Protein AF-A0A087UQ51-F1 (afdb_monomer_lite)

pLDDT: mean 87.93, std 9.31, range [54.12, 97.31]

Foldseek 3Di:
DDPDAKKWWQFKDWPDPLVWFFKKWKKFALAAFDDDPPCPPADAALPPDPDDDDPGHYTHRYPGLTDTADMDGRPDDGDHDPWQDTQMADDPSNGPDMGMDTDTPDCPCPPVPHDDDTDIDTDMGGPPDPTSGDD

Radius of gyration: 15.97 Å; chains: 1; bounding box: 41×28×42 Å

Structure (mmCIF, N/CA/C/O backbone):
data_AF-A0A087UQ51-F1
#
_entry.id   AF-A0A087UQ51-F1
#
loop_
_atom_site.group_PDB
_atom_site.id
_atom_site.type_symbol
_atom_site.label_atom_id
_atom_site.label_alt_id
_atom_site.label_comp_id
_atom_site.label_asym_id
_atom_site.label_entity_id
_atom_site.label_seq_id
_atom_site.pdbx_PDB_ins_code
_atom_site.Cartn_x
_atom_site.Cartn_y
_atom_site.Cartn_z
_atom_site.occupancy
_atom_site.B_iso_or_equiv
_atom_site.auth_seq_id
_atom_site.auth_comp_id
_atom_site.auth_asym_id
_atom_site.auth_atom_id
_atom_site.pdbx_PDB_model_num
ATOM 1 N N . MET A 1 1 ? -0.131 7.867 6.513 1.00 57.00 1 MET A N 1
ATOM 2 C CA . MET A 1 1 ? -1.093 7.548 7.592 1.00 57.00 1 MET A CA 1
ATOM 3 C C . MET A 1 1 ? -1.411 8.832 8.347 1.00 57.00 1 MET A C 1
ATOM 5 O O . MET A 1 1 ? -0.520 9.679 8.422 1.00 57.00 1 MET A O 1
ATOM 9 N N . PRO A 1 2 ? -2.644 9.048 8.836 1.00 54.12 2 PRO A N 1
ATOM 10 C CA . PRO A 1 2 ? -2.987 10.278 9.544 1.00 54.12 2 PRO A CA 1
ATOM 11 C C . PRO A 1 2 ? -2.135 10.422 10.792 1.00 54.12 2 PRO A C 1
ATOM 13 O O . PRO A 1 2 ? -1.900 9.455 11.510 1.00 54.12 2 PRO A O 1
ATOM 16 N N . ARG A 1 3 ? -1.699 11.651 11.061 1.00 59.69 3 ARG A N 1
ATOM 17 C CA . ARG A 1 3 ? -0.856 11.947 12.221 1.00 59.69 3 ARG A CA 1
ATOM 18 C C . ARG A 1 3 ? -1.628 11.908 13.550 1.00 59.69 3 ARG A C 1
ATOM 20 O O . ARG A 1 3 ? -0.992 11.751 14.581 1.00 59.69 3 ARG A O 1
ATOM 27 N N . ASN A 1 4 ? -2.967 11.989 13.520 1.00 67.50 4 ASN A N 1
ATOM 28 C CA . ASN A 1 4 ? -3.829 12.026 14.708 1.00 67.50 4 ASN A CA 1
ATOM 29 C C . ASN A 1 4 ? -4.978 11.001 14.613 1.00 67.50 4 ASN A C 1
ATOM 31 O O . ASN A 1 4 ? -5.904 11.181 13.823 1.00 67.50 4 ASN A O 1
ATOM 35 N N . GLY A 1 5 ? -4.943 9.969 15.462 1.00 82.31 5 GLY A N 1
ATOM 36 C CA . GLY A 1 5 ? -6.022 8.985 15.639 1.00 82.31 5 GLY A CA 1
ATOM 37 C C . GLY A 1 5 ? -5.876 7.693 14.823 1.00 82.31 5 GLY A C 1
ATOM 38 O O . GLY A 1 5 ? -5.051 7.594 13.920 1.00 82.31 5 GLY A O 1
ATOM 39 N N . SER A 1 6 ? -6.677 6.678 15.169 1.00 91.94 6 SER A N 1
ATOM 40 C CA . SER A 1 6 ? -6.802 5.455 14.361 1.00 91.94 6 SER A CA 1
ATOM 41 C C . SER A 1 6 ? -7.844 5.628 13.255 1.00 91.94 6 SER A C 1
ATOM 43 O O . SER A 1 6 ? -8.787 6.403 13.416 1.00 91.94 6 SER A O 1
ATOM 45 N N . GLN A 1 7 ? -7.724 4.857 12.180 1.00 93.94 7 GLN A N 1
ATOM 46 C CA . GLN A 1 7 ? -8.703 4.752 11.093 1.00 93.94 7 GLN A CA 1
ATOM 47 C C . GLN A 1 7 ? -9.020 3.292 10.786 1.00 93.94 7 GLN A C 1
ATOM 49 O O . GLN A 1 7 ? -8.288 2.404 11.216 1.00 93.94 7 GLN A O 1
ATOM 54 N N . TYR A 1 8 ? -10.086 3.059 10.025 1.00 94.56 8 TYR A N 1
ATOM 55 C CA . TYR A 1 8 ? -10.383 1.763 9.424 1.00 94.56 8 TYR A CA 1
ATOM 56 C C . TYR A 1 8 ? -10.235 1.846 7.910 1.00 94.56 8 TYR A C 1
ATOM 58 O O . TYR A 1 8 ? -10.842 2.714 7.288 1.00 94.56 8 TYR A O 1
ATOM 66 N N . ILE A 1 9 ? -9.462 0.935 7.327 1.00 95.25 9 ILE A N 1
ATOM 67 C CA . ILE A 1 9 ? -9.503 0.654 5.894 1.00 95.25 9 ILE A CA 1
ATOM 68 C C . ILE A 1 9 ? -10.716 -0.229 5.627 1.00 95.25 9 ILE A C 1
ATOM 70 O O . ILE A 1 9 ? -10.841 -1.290 6.242 1.00 95.25 9 ILE A O 1
ATOM 74 N N . VAL A 1 10 ? -11.589 0.209 4.726 1.00 95.25 10 VAL A N 1
ATOM 75 C CA . VAL A 1 10 ? -12.876 -0.457 4.456 1.00 95.25 10 VAL A CA 1
ATOM 76 C C . VAL A 1 10 ? -13.049 -0.892 3.008 1.00 95.25 10 VAL A C 1
ATOM 78 O O . VAL A 1 10 ? -14.003 -1.594 2.691 1.00 95.25 10 VAL A O 1
ATOM 81 N N . GLU A 1 11 ? -12.130 -0.499 2.132 1.00 94.38 11 GLU A N 1
ATOM 82 C CA . GLU A 1 11 ? -12.181 -0.834 0.716 1.00 94.38 11 GLU A CA 1
ATOM 83 C C . GLU A 1 11 ? -10.798 -0.710 0.080 1.00 94.38 11 GLU A C 1
ATOM 85 O O . GLU A 1 11 ? -9.991 0.136 0.484 1.00 94.38 11 GLU A O 1
ATOM 90 N N . PHE A 1 12 ? -10.566 -1.544 -0.932 1.00 94.50 12 PHE A N 1
ATOM 91 C CA . PHE A 1 12 ? -9.383 -1.535 -1.779 1.00 94.50 12 PHE A CA 1
ATOM 92 C C . PHE A 1 12 ? -9.827 -1.528 -3.241 1.00 94.50 12 PHE A C 1
ATOM 94 O O . PHE A 1 12 ? -10.460 -2.478 -3.698 1.00 94.50 12 PHE A O 1
ATOM 101 N N . GLU A 1 13 ? -9.463 -0.487 -3.980 1.00 92.38 13 GLU A N 1
ATOM 102 C CA . GLU A 1 13 ? -9.727 -0.384 -5.413 1.00 92.38 13 GLU A CA 1
ATOM 103 C C . GLU A 1 13 ? -8.390 -0.406 -6.176 1.00 92.38 13 GLU A C 1
ATOM 105 O O . GLU A 1 13 ? -7.562 0.497 -6.012 1.00 92.38 13 GLU A O 1
ATOM 110 N N . PRO A 1 14 ? -8.110 -1.450 -6.976 1.00 90.81 14 PRO A N 1
ATOM 111 C CA . PRO A 1 14 ? -6.868 -1.528 -7.728 1.00 90.81 14 PRO A CA 1
ATOM 112 C C . PRO A 1 14 ? -6.860 -0.522 -8.885 1.00 90.81 14 PRO A C 1
ATOM 114 O O . PRO A 1 14 ? -7.691 -0.583 -9.783 1.00 90.81 14 PRO A O 1
ATOM 117 N N . ASN A 1 15 ? -5.856 0.352 -8.908 1.00 88.06 15 ASN A N 1
ATOM 118 C CA . ASN A 1 15 ? -5.531 1.213 -10.041 1.00 88.06 15 ASN A CA 1
ATOM 119 C C . ASN A 1 15 ? -4.276 0.655 -10.723 1.00 88.06 15 ASN A C 1
ATOM 121 O O . ASN A 1 15 ? -3.161 1.086 -10.432 1.00 88.06 15 ASN A O 1
ATOM 125 N N . ALA A 1 16 ? -4.447 -0.375 -11.552 1.00 82.31 16 ALA A N 1
ATOM 126 C CA . ALA A 1 16 ? -3.346 -1.161 -12.104 1.00 82.31 16 ALA A CA 1
ATOM 127 C C . ALA A 1 16 ? -3.219 -1.014 -13.625 1.00 82.31 16 ALA A C 1
ATOM 129 O O . ALA A 1 16 ? -4.194 -1.174 -14.361 1.00 82.31 16 ALA A O 1
ATOM 130 N N . SER A 1 17 ? -1.991 -0.848 -14.118 1.00 80.56 17 SER A N 1
ATOM 131 C CA . SER A 1 17 ? -1.663 -1.078 -15.527 1.00 80.56 17 SER A CA 1
ATOM 132 C C . SER A 1 17 ? -1.659 -2.587 -15.805 1.00 80.56 17 SER A C 1
ATOM 134 O O . SER A 1 17 ? -0.624 -3.242 -15.673 1.00 80.56 17 SER A O 1
ATOM 136 N N . MET A 1 18 ? -2.806 -3.152 -16.204 1.00 71.88 18 MET A N 1
ATOM 137 C CA . MET A 1 18 ? -3.013 -4.608 -16.378 1.00 71.88 18 MET A CA 1
ATOM 138 C C . MET A 1 18 ? -2.039 -5.298 -17.359 1.00 71.88 18 MET A C 1
ATOM 140 O O . MET A 1 18 ? -1.917 -6.526 -17.362 1.00 71.88 18 MET A O 1
ATOM 144 N N . HIS A 1 19 ? -1.350 -4.534 -18.208 1.00 74.31 19 HIS A N 1
ATOM 145 C CA . HIS A 1 19 ? -0.339 -5.045 -19.139 1.00 74.31 19 HIS A CA 1
ATOM 146 C C . HIS A 1 19 ? 1.069 -5.154 -18.535 1.00 74.31 19 HIS A C 1
ATOM 148 O O . HIS A 1 19 ? 1.943 -5.712 -19.179 1.00 74.31 19 HIS A O 1
ATOM 154 N N . THR A 1 20 ? 1.309 -4.636 -17.328 1.00 81.06 20 THR A N 1
ATOM 155 C CA . THR A 1 20 ? 2.665 -4.522 -16.758 1.00 81.06 20 THR A CA 1
ATOM 156 C C . THR A 1 20 ? 2.710 -5.039 -15.317 1.00 81.06 20 THR A C 1
ATOM 158 O O . THR A 1 20 ? 3.556 -5.868 -14.978 1.00 81.06 20 THR A O 1
ATOM 161 N N . ALA A 1 21 ? 1.776 -4.612 -14.458 1.00 88.06 21 ALA A N 1
ATOM 162 C CA . ALA A 1 21 ? 1.667 -5.119 -13.090 1.00 88.06 21 ALA A CA 1
ATOM 163 C C . ALA A 1 21 ? 1.021 -6.517 -13.083 1.00 88.06 21 ALA A C 1
ATOM 165 O O . ALA A 1 21 ? -0.090 -6.698 -13.580 1.00 88.06 21 ALA A O 1
ATOM 166 N N . HIS A 1 22 ? 1.708 -7.505 -12.503 1.00 89.69 22 HIS A N 1
ATOM 167 C CA . HIS A 1 22 ? 1.223 -8.886 -12.418 1.00 89.69 22 HIS A CA 1
ATOM 168 C C . HIS A 1 22 ? 0.456 -9.147 -11.118 1.00 89.69 22 HIS A C 1
ATOM 170 O O . HIS A 1 22 ? -0.627 -9.731 -11.132 1.00 89.69 22 HIS A O 1
ATOM 176 N N . HIS A 1 23 ? 0.994 -8.677 -9.992 1.00 92.50 23 HIS A N 1
ATOM 177 C CA . HIS A 1 23 ? 0.285 -8.641 -8.715 1.00 92.50 23 HIS A CA 1
ATOM 178 C C . HIS A 1 23 ? 0.777 -7.483 -7.845 1.00 92.50 23 HIS A C 1
ATOM 180 O O . HIS A 1 23 ? 1.888 -6.974 -8.020 1.00 92.50 23 HIS A O 1
ATOM 186 N N . MET A 1 24 ? -0.065 -7.072 -6.901 1.00 95.06 24 MET A N 1
ATOM 187 C CA . MET A 1 24 ? 0.216 -6.015 -5.936 1.00 95.06 24 MET A CA 1
ATOM 188 C C . MET A 1 24 ? -0.174 -6.476 -4.541 1.00 95.06 24 MET A C 1
ATOM 190 O O . MET A 1 24 ? -1.174 -7.168 -4.365 1.00 95.06 24 MET A O 1
ATOM 194 N N . MET A 1 25 ? 0.593 -6.067 -3.539 1.00 95.75 25 MET A N 1
ATOM 195 C CA . MET A 1 25 ? 0.317 -6.379 -2.140 1.00 95.75 25 MET A CA 1
ATOM 196 C C . MET A 1 25 ? 0.446 -5.126 -1.288 1.00 95.75 25 MET A C 1
ATOM 198 O O . MET A 1 25 ? 1.316 -4.292 -1.530 1.00 95.75 25 MET A O 1
ATOM 202 N N . ILE A 1 26 ? -0.403 -5.013 -0.269 1.00 97.31 26 ILE A N 1
ATOM 203 C CA . ILE A 1 26 ? -0.268 -4.007 0.780 1.00 97.31 26 ILE A CA 1
ATOM 204 C C . ILE A 1 26 ? 0.107 -4.713 2.072 1.00 97.31 26 ILE A C 1
ATOM 206 O O . ILE A 1 26 ? -0.617 -5.592 2.551 1.00 97.31 26 ILE A O 1
ATOM 210 N N . PHE A 1 27 ? 1.217 -4.276 2.653 1.00 97.19 27 PHE A N 1
ATOM 211 C CA . PHE A 1 27 ? 1.654 -4.683 3.977 1.00 97.19 27 PHE A CA 1
ATOM 212 C C . PHE A 1 27 ? 1.431 -3.555 4.977 1.00 97.19 27 PHE A C 1
ATOM 214 O O . PHE A 1 27 ? 1.714 -2.392 4.693 1.00 97.19 27 PHE A O 1
ATOM 221 N N . GLY A 1 28 ? 0.941 -3.912 6.157 1.00 97.00 28 GLY A N 1
ATOM 222 C CA . GLY A 1 28 ? 0.978 -3.081 7.345 1.00 97.00 28 GLY A CA 1
ATOM 223 C C . GLY A 1 28 ? 2.301 -3.297 8.062 1.00 97.00 28 GLY A C 1
ATOM 224 O O . GLY A 1 28 ? 2.695 -4.444 8.268 1.00 97.00 28 GLY A O 1
ATOM 225 N N . CYS A 1 29 ? 2.978 -2.211 8.423 1.00 95.75 29 CYS A N 1
ATOM 226 C CA . CYS A 1 29 ? 4.223 -2.250 9.179 1.00 95.75 29 CYS A CA 1
ATOM 227 C C . CYS A 1 29 ? 4.143 -1.338 10.400 1.00 95.75 29 CYS A C 1
ATOM 229 O O . CYS A 1 29 ? 3.511 -0.278 10.350 1.00 95.75 29 CYS A O 1
ATOM 231 N N . ASP A 1 30 ? 4.874 -1.691 11.450 1.00 94.12 30 ASP A N 1
ATOM 232 C CA . ASP A 1 30 ? 5.217 -0.739 12.505 1.00 94.12 30 ASP A CA 1
ATOM 233 C C . ASP A 1 30 ? 6.371 0.167 12.047 1.00 94.12 30 ASP A C 1
ATOM 235 O O . ASP A 1 30 ? 6.267 1.390 12.121 1.00 94.12 30 ASP A O 1
ATOM 239 N N . LEU A 1 31 ? 7.409 -0.420 11.440 1.00 93.38 31 LEU A N 1
ATOM 240 C CA . LEU A 1 31 ? 8.460 0.303 10.725 1.00 93.38 31 LEU A CA 1
ATOM 241 C C . LEU A 1 31 ? 8.668 -0.285 9.322 1.00 93.38 31 LEU A C 1
ATOM 243 O O . LEU A 1 31 ? 8.735 -1.512 9.165 1.00 93.38 31 LEU A O 1
ATOM 247 N N . PRO A 1 32 ? 8.799 0.559 8.284 1.00 94.88 32 PRO A N 1
ATOM 248 C CA . PRO A 1 32 ? 9.075 0.093 6.931 1.00 94.88 32 PRO A CA 1
ATOM 249 C C . PRO A 1 32 ? 10.479 -0.525 6.848 1.00 94.88 32 PRO A C 1
ATOM 251 O O . PRO A 1 32 ? 11.358 -0.243 7.667 1.00 94.88 32 PRO A O 1
ATOM 254 N N . GLY A 1 33 ? 10.702 -1.397 5.865 1.00 94.06 33 GLY A N 1
ATOM 255 C CA . GLY A 1 33 ? 12.010 -2.027 5.663 1.00 94.06 33 GLY A CA 1
ATOM 256 C C . GLY A 1 33 ? 13.071 -1.071 5.119 1.00 94.06 33 GLY A C 1
ATOM 257 O O . GLY A 1 33 ? 14.258 -1.320 5.311 1.00 94.06 33 GLY A O 1
ATOM 258 N N . GLN A 1 34 ? 12.655 0.027 4.483 1.00 94.25 34 GLN A N 1
ATOM 259 C CA . GLN A 1 34 ? 13.504 1.149 4.084 1.00 94.25 34 GLN A CA 1
ATOM 260 C C . GLN A 1 34 ? 12.793 2.469 4.400 1.00 94.25 34 GLN A C 1
ATOM 262 O O . GLN A 1 34 ? 11.584 2.593 4.216 1.00 94.25 34 GLN A O 1
ATOM 267 N N . MET A 1 35 ? 13.543 3.462 4.878 1.00 89.19 35 MET A N 1
ATOM 268 C CA . MET A 1 35 ? 13.022 4.789 5.202 1.00 89.19 35 MET 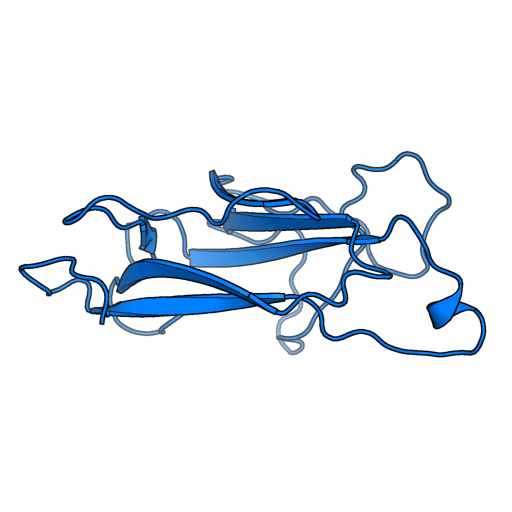A CA 1
ATOM 269 C C . MET A 1 35 ? 14.117 5.834 5.030 1.00 89.19 35 MET A C 1
ATOM 271 O O . MET A 1 35 ? 15.263 5.607 5.410 1.00 89.19 35 MET A O 1
ATOM 275 N N . GLN A 1 36 ? 13.754 6.995 4.500 1.00 87.38 36 GLN A N 1
ATOM 276 C CA . GLN A 1 36 ? 14.635 8.151 4.400 1.00 87.38 36 GLN A CA 1
ATOM 277 C C . GLN A 1 36 ? 13.848 9.380 4.857 1.00 87.38 36 GLN A C 1
ATOM 279 O O . GLN A 1 36 ? 12.754 9.624 4.351 1.00 87.38 36 GLN A O 1
ATOM 284 N N . ALA A 1 37 ? 14.390 10.113 5.837 1.00 78.12 37 ALA A N 1
ATOM 285 C CA . ALA A 1 37 ? 13.669 11.160 6.573 1.00 78.12 37 ALA A CA 1
ATOM 286 C C . ALA A 1 37 ? 13.010 12.207 5.656 1.00 78.12 37 ALA A C 1
ATOM 288 O O . ALA A 1 37 ? 11.871 12.601 5.895 1.00 78.12 37 ALA A O 1
ATOM 289 N N . ASP A 1 38 ? 13.684 12.563 4.561 1.00 85.00 38 ASP A N 1
ATOM 290 C CA . ASP A 1 38 ? 13.252 13.625 3.648 1.00 85.00 38 ASP A CA 1
ATOM 291 C C . ASP A 1 38 ? 12.714 13.099 2.306 1.00 85.00 38 ASP A C 1
ATOM 293 O O . ASP A 1 38 ? 12.534 13.864 1.359 1.00 85.00 38 ASP A O 1
ATOM 297 N N . ASN A 1 39 ? 12.440 11.791 2.199 1.00 84.44 39 ASN A N 1
ATOM 298 C CA . ASN A 1 39 ? 11.918 11.183 0.975 1.00 84.44 39 ASN A CA 1
ATOM 299 C C . ASN A 1 39 ? 10.685 10.303 1.248 1.00 84.44 39 ASN A C 1
ATOM 301 O O . ASN A 1 39 ? 10.795 9.080 1.370 1.00 84.44 39 ASN A O 1
ATOM 305 N N . PRO A 1 40 ? 9.479 10.898 1.279 1.00 76.62 40 PRO A N 1
ATOM 306 C CA . PRO A 1 40 ? 8.237 10.157 1.492 1.00 76.62 40 PRO A CA 1
ATOM 307 C C . PRO A 1 40 ? 7.830 9.286 0.290 1.00 76.62 40 PRO A C 1
ATOM 309 O O . PRO A 1 40 ? 6.832 8.577 0.372 1.00 76.62 40 PRO A O 1
ATOM 312 N N . ARG A 1 41 ? 8.560 9.360 -0.833 1.00 83.62 41 ARG A N 1
ATOM 313 C CA . ARG A 1 41 ? 8.309 8.604 -2.070 1.00 83.62 41 ARG A CA 1
ATOM 314 C C . ARG A 1 41 ? 9.414 7.586 -2.351 1.00 83.62 41 ARG A C 1
ATOM 316 O O . ARG A 1 41 ? 9.624 7.215 -3.503 1.00 83.62 41 ARG A O 1
ATOM 323 N N . LEU A 1 42 ? 10.151 7.177 -1.320 1.00 91.75 42 LEU A N 1
ATOM 324 C CA . LEU A 1 42 ? 11.215 6.194 -1.463 1.00 91.75 42 LEU A CA 1
ATOM 325 C C . LEU A 1 42 ? 10.658 4.900 -2.071 1.00 91.75 42 LEU A C 1
ATOM 327 O O . LEU A 1 42 ? 9.722 4.308 -1.540 1.00 91.75 42 LEU A O 1
ATOM 331 N N . VAL A 1 43 ? 11.274 4.463 -3.166 1.00 92.50 43 VAL A N 1
ATOM 332 C CA . VAL A 1 43 ? 11.042 3.160 -3.794 1.00 92.50 43 VAL A CA 1
ATOM 333 C C . VAL A 1 43 ? 12.302 2.328 -3.608 1.00 92.50 43 VAL A C 1
ATOM 335 O O . VAL A 1 43 ? 13.416 2.840 -3.741 1.00 92.50 43 VAL A O 1
ATOM 338 N N . TRP A 1 44 ? 12.127 1.053 -3.282 1.00 93.69 44 TRP A N 1
ATOM 339 C CA . TRP A 1 44 ? 13.225 0.121 -3.073 1.00 93.69 44 TRP A CA 1
ATOM 340 C C . TRP A 1 44 ? 12.884 -1.262 -3.621 1.00 93.69 44 TRP A C 1
ATOM 342 O O . TRP A 1 44 ? 11.724 -1.615 -3.837 1.00 93.69 44 TRP A O 1
ATOM 352 N N . ASP A 1 45 ? 13.923 -2.052 -3.840 1.00 92.88 45 ASP A N 1
ATOM 353 C CA . ASP A 1 45 ? 13.815 -3.448 -4.225 1.00 92.88 45 ASP A CA 1
ATOM 354 C C . ASP A 1 45 ? 13.472 -4.297 -3.000 1.00 92.88 45 ASP A C 1
ATOM 356 O O . ASP A 1 45 ? 14.239 -4.384 -2.036 1.00 92.88 45 ASP A O 1
ATOM 360 N N . CYS A 1 46 ? 12.308 -4.946 -3.053 1.00 91.38 46 CYS A N 1
ATOM 361 C CA . CYS A 1 46 ? 11.803 -5.788 -1.971 1.00 91.38 46 CYS A CA 1
ATOM 362 C C . CYS A 1 46 ? 12.682 -7.025 -1.705 1.00 91.38 46 CYS A C 1
ATOM 364 O O . CYS A 1 46 ? 12.553 -7.678 -0.670 1.00 91.38 46 CYS A O 1
ATOM 366 N N . GLY A 1 47 ? 13.545 -7.397 -2.655 1.00 85.25 47 GLY A N 1
ATOM 367 C CA . GLY A 1 47 ? 14.543 -8.448 -2.506 1.00 85.25 47 GLY A CA 1
ATOM 368 C C . GLY A 1 47 ? 14.004 -9.876 -2.385 1.00 85.25 47 GLY A C 1
ATOM 369 O O . GLY A 1 47 ? 14.791 -10.782 -2.109 1.00 85.25 47 GLY A O 1
ATOM 370 N N . GLN A 1 48 ? 12.702 -10.089 -2.582 1.00 76.50 48 GLN A N 1
ATOM 371 C CA . GLN A 1 48 ? 12.051 -11.404 -2.503 1.00 76.50 48 GLN A CA 1
ATOM 372 C C . GLN A 1 48 ? 12.146 -12.204 -3.810 1.00 76.50 48 GLN A C 1
ATOM 374 O O . GLN A 1 48 ? 11.953 -13.415 -3.800 1.00 76.50 48 GLN A O 1
ATOM 379 N N . MET A 1 49 ? 12.501 -11.548 -4.919 1.00 67.88 49 MET A N 1
ATOM 380 C CA . MET A 1 49 ? 12.721 -12.197 -6.209 1.00 67.88 49 MET A CA 1
ATOM 381 C C . MET A 1 49 ? 14.224 -12.393 -6.447 1.00 67.88 49 MET A C 1
ATOM 383 O O . MET A 1 49 ? 15.029 -11.488 -6.216 1.00 67.88 49 MET A O 1
ATOM 387 N N . GLY A 1 50 ? 14.616 -13.584 -6.911 1.00 59.53 50 GLY A N 1
ATOM 388 C CA . GLY A 1 50 ? 16.010 -13.981 -7.175 1.00 59.53 50 GLY A CA 1
ATOM 389 C C . GLY A 1 50 ? 16.657 -13.327 -8.406 1.00 59.53 50 GLY A C 1
ATOM 390 O O . GLY A 1 50 ? 17.551 -13.917 -9.004 1.00 59.53 50 GLY A O 1
ATOM 391 N N . GLY A 1 51 ? 16.179 -12.149 -8.816 1.00 64.69 51 GLY A N 1
ATOM 392 C CA . GLY A 1 51 ? 16.653 -11.421 -9.992 1.00 64.69 51 GLY A CA 1
ATOM 393 C C . GLY A 1 51 ? 17.992 -10.707 -9.783 1.00 64.69 51 GLY A C 1
ATOM 394 O O . GLY A 1 51 ? 18.565 -10.700 -8.689 1.00 64.69 51 GLY A O 1
ATOM 395 N N . GLN A 1 52 ? 18.491 -10.088 -10.858 1.00 63.94 52 GLN A N 1
ATOM 396 C CA . GLN A 1 52 ? 19.698 -9.261 -10.816 1.00 63.94 52 GLN A CA 1
ATOM 397 C C . GLN A 1 52 ? 19.553 -8.115 -9.804 1.00 63.94 52 GLN A C 1
ATOM 399 O O . GLN A 1 52 ? 18.452 -7.630 -9.549 1.00 63.94 52 GLN A O 1
ATOM 404 N N . ARG A 1 53 ? 20.679 -7.678 -9.223 1.00 67.38 53 ARG A N 1
ATOM 405 C CA . ARG A 1 53 ? 20.700 -6.514 -8.328 1.00 67.38 53 ARG A CA 1
ATOM 406 C C . ARG A 1 53 ? 20.176 -5.300 -9.088 1.00 67.38 53 ARG A C 1
ATOM 408 O O . ARG A 1 53 ? 20.788 -4.876 -10.064 1.00 67.38 53 ARG A O 1
ATOM 415 N N . SER A 1 54 ? 19.058 -4.757 -8.628 1.00 76.38 54 SER A N 1
ATOM 416 C CA . SER A 1 54 ? 18.565 -3.476 -9.111 1.00 76.38 54 SER A CA 1
ATOM 417 C C . SER A 1 54 ? 19.485 -2.337 -8.639 1.00 76.38 54 SER A C 1
ATOM 419 O O . SER A 1 54 ? 20.257 -2.494 -7.691 1.00 76.38 54 SER A O 1
ATOM 421 N N . GLY A 1 55 ? 19.412 -1.176 -9.296 1.00 85.75 55 GLY A N 1
ATOM 422 C CA . GLY A 1 55 ? 20.091 0.046 -8.838 1.00 85.75 55 GLY A CA 1
ATOM 423 C C . GLY A 1 55 ? 19.455 0.683 -7.592 1.00 85.75 55 GLY A C 1
ATOM 424 O O . GLY A 1 55 ? 19.912 1.733 -7.146 1.00 85.75 55 GLY A O 1
ATOM 425 N N . TYR A 1 56 ? 18.396 0.080 -7.047 1.00 89.19 56 TYR A N 1
ATOM 426 C CA . TYR A 1 56 ? 17.694 0.555 -5.861 1.00 89.19 56 TYR A CA 1
ATOM 427 C C . TYR A 1 56 ? 18.306 -0.022 -4.580 1.00 89.19 56 TYR A C 1
ATOM 429 O O . TYR A 1 56 ? 18.958 -1.067 -4.583 1.00 89.19 56 TYR A O 1
ATOM 437 N N . LEU A 1 57 ? 18.047 0.644 -3.451 1.00 91.38 57 LEU A N 1
ATOM 438 C CA . LEU A 1 57 ? 18.265 0.039 -2.136 1.00 91.38 57 LEU A CA 1
ATOM 439 C C . LEU A 1 57 ? 17.463 -1.263 -2.036 1.00 91.38 57 LEU A C 1
ATOM 441 O O . LEU A 1 57 ? 16.381 -1.367 -2.610 1.00 91.38 57 LEU A O 1
ATOM 445 N N . ARG A 1 58 ? 17.981 -2.247 -1.299 1.00 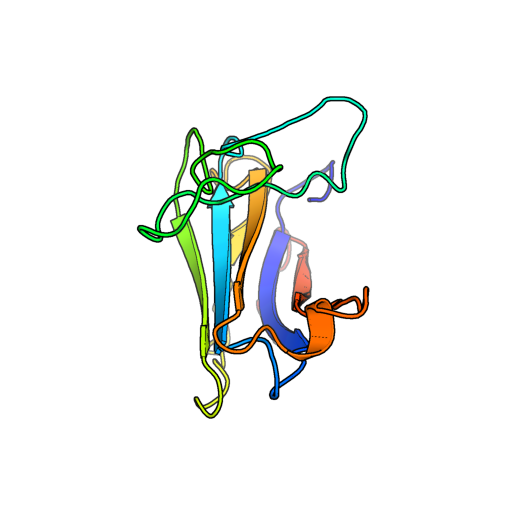91.12 58 ARG A N 1
ATOM 446 C CA . ARG A 1 58 ? 17.307 -3.533 -1.087 1.00 91.12 58 ARG A CA 1
ATOM 447 C C . ARG A 1 58 ? 16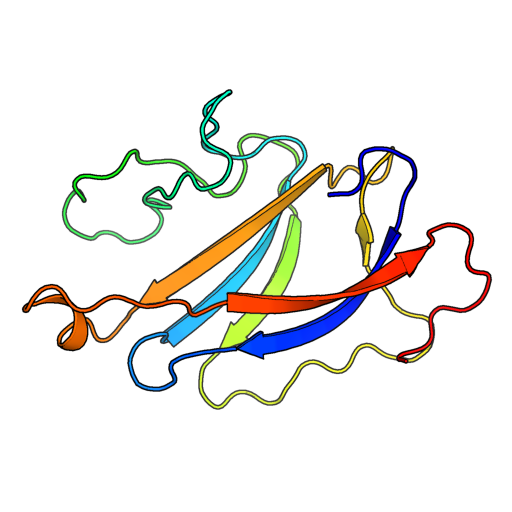.858 -3.658 0.361 1.00 91.12 58 ARG A C 1
ATOM 449 O O . ARG A 1 58 ? 17.645 -3.410 1.270 1.00 91.12 58 ARG A O 1
ATOM 456 N N . GLY A 1 59 ? 15.624 -4.098 0.571 1.00 91.94 59 GLY A N 1
ATOM 457 C CA . GLY A 1 59 ? 15.065 -4.316 1.902 1.00 91.94 59 GLY A CA 1
ATOM 458 C C . GLY A 1 59 ? 13.708 -5.003 1.842 1.00 91.94 59 GLY A C 1
ATOM 459 O O . GLY A 1 59 ? 13.024 -4.940 0.829 1.00 91.94 59 GLY A O 1
ATOM 460 N N . SER A 1 60 ? 13.306 -5.656 2.929 1.00 93.62 60 SER A N 1
ATOM 461 C CA . SER A 1 60 ? 11.962 -6.226 3.074 1.00 93.62 60 SER A CA 1
ATOM 462 C C . SER A 1 60 ? 10.872 -5.143 3.028 1.00 93.62 60 SER A C 1
ATOM 464 O O . SER A 1 60 ? 11.158 -3.946 3.055 1.00 93.62 60 SER A O 1
ATOM 466 N N . ALA A 1 61 ? 9.598 -5.546 2.986 1.00 94.69 61 ALA A N 1
ATOM 467 C CA . ALA A 1 61 ? 8.485 -4.601 3.109 1.00 94.69 61 ALA A CA 1
ATOM 468 C C . ALA A 1 61 ? 8.506 -3.877 4.470 1.00 94.69 61 ALA A C 1
ATOM 470 O O . ALA A 1 61 ? 8.475 -2.650 4.527 1.00 94.69 61 ALA A O 1
ATOM 471 N N . CYS A 1 62 ? 8.644 -4.635 5.561 1.00 95.69 62 CYS A N 1
ATOM 472 C CA . CYS A 1 62 ? 8.713 -4.118 6.928 1.00 95.69 62 CYS A CA 1
ATOM 473 C C . CYS A 1 62 ? 10.040 -4.503 7.591 1.00 95.69 62 CYS A C 1
ATOM 475 O O . CYS A 1 62 ? 10.541 -5.606 7.357 1.00 95.69 62 CYS A O 1
ATOM 477 N N . SER A 1 63 ? 10.573 -3.636 8.452 1.00 95.31 63 SER A N 1
ATOM 478 C CA . SER A 1 63 ? 11.630 -3.995 9.409 1.00 95.31 63 SER A CA 1
ATOM 479 C C . SER A 1 63 ? 11.039 -4.496 10.734 1.00 95.31 63 SER A C 1
ATOM 481 O O . SER A 1 63 ? 11.631 -5.362 11.374 1.00 95.31 63 SER A O 1
ATOM 483 N N . SER A 1 64 ? 9.840 -4.029 11.108 1.00 95.88 64 SER A N 1
ATOM 484 C CA . SER A 1 64 ? 9.061 -4.526 12.250 1.00 95.88 64 SER A CA 1
ATOM 485 C C . SER A 1 64 ? 7.550 -4.499 11.973 1.00 95.88 64 SER A C 1
ATOM 487 O O . SER A 1 64 ? 7.063 -3.745 11.127 1.00 95.88 64 SER A O 1
ATOM 489 N N . GLY A 1 65 ? 6.791 -5.328 12.700 1.00 94.12 65 GLY A N 1
ATOM 490 C CA . GLY A 1 65 ? 5.322 -5.299 12.683 1.00 94.12 65 GLY A CA 1
ATOM 491 C C . GLY A 1 65 ? 4.680 -5.735 11.362 1.00 94.12 65 GLY A C 1
ATOM 492 O O . GLY A 1 65 ? 3.710 -5.120 10.943 1.00 94.12 65 GLY A O 1
ATOM 493 N N . PHE A 1 66 ? 5.223 -6.761 10.699 1.00 95.25 66 PHE A N 1
ATOM 494 C CA . PHE A 1 66 ? 4.745 -7.241 9.396 1.00 95.25 66 PHE A CA 1
ATOM 495 C C . PHE A 1 66 ? 3.332 -7.838 9.460 1.00 95.25 66 PHE A C 1
ATOM 497 O O . PHE A 1 66 ? 3.097 -8.815 10.171 1.00 95.25 66 PHE A O 1
ATOM 504 N N . GLN A 1 67 ? 2.414 -7.290 8.663 1.00 95.94 67 GLN A N 1
ATOM 505 C CA . GLN A 1 67 ? 1.050 -7.794 8.489 1.00 95.94 67 GLN A CA 1
ATOM 506 C C . GLN A 1 67 ? 0.644 -7.723 7.015 1.00 95.94 67 GLN A C 1
ATOM 508 O O . GLN A 1 67 ? 0.828 -6.695 6.369 1.00 95.94 67 GLN A O 1
ATOM 513 N N . VAL A 1 68 ? 0.064 -8.793 6.4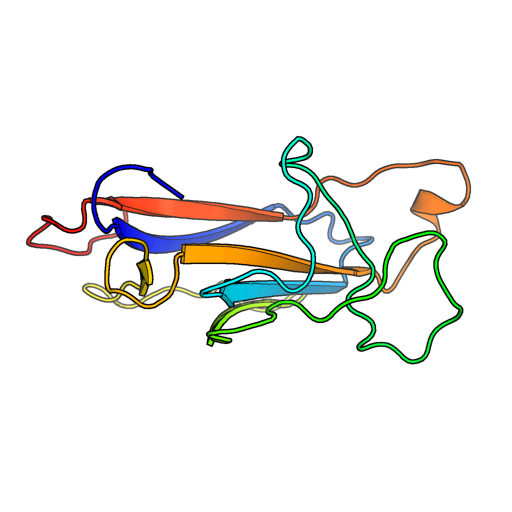67 1.00 95.81 68 VAL A N 1
ATOM 514 C CA . VAL A 1 68 ? -0.540 -8.759 5.124 1.00 95.81 68 VAL A CA 1
ATOM 515 C C . VAL A 1 68 ? -1.934 -8.153 5.241 1.00 95.81 68 VAL A C 1
ATOM 517 O O . VAL A 1 68 ? -2.745 -8.645 6.019 1.00 95.81 68 VAL A O 1
ATOM 520 N N . ILE A 1 69 ? -2.208 -7.091 4.484 1.00 96.06 69 ILE A N 1
ATOM 521 C CA . ILE A 1 69 ? -3.481 -6.355 4.554 1.00 96.06 69 ILE A CA 1
ATOM 522 C C . ILE A 1 69 ? -4.343 -6.634 3.330 1.00 96.06 69 ILE A C 1
ATOM 524 O O . ILE A 1 69 ? -5.541 -6.869 3.449 1.00 96.06 69 ILE A O 1
ATOM 528 N N . TYR A 1 70 ? -3.733 -6.614 2.149 1.00 96.31 70 TYR A N 1
ATOM 529 C CA . TYR A 1 70 ? -4.444 -6.791 0.892 1.00 96.31 70 TYR A CA 1
ATOM 530 C C . TYR A 1 70 ? -3.526 -7.394 -0.165 1.00 96.31 70 TYR A C 1
ATOM 532 O O . TYR A 1 70 ? -2.324 -7.120 -0.185 1.00 96.31 70 TYR A O 1
ATOM 540 N N . ALA A 1 71 ? -4.106 -8.193 -1.053 1.00 94.50 71 ALA A N 1
ATOM 541 C CA . ALA A 1 71 ? -3.444 -8.718 -2.230 1.00 94.50 71 ALA A CA 1
ATOM 542 C C . ALA A 1 71 ? -4.376 -8.572 -3.433 1.00 94.50 71 ALA A C 1
ATOM 544 O O . ALA A 1 71 ? -5.565 -8.872 -3.355 1.00 94.50 71 ALA A O 1
ATOM 545 N N . TRP A 1 72 ? -3.805 -8.131 -4.543 1.00 94.00 72 TRP A N 1
ATOM 546 C CA . TRP A 1 72 ? -4.436 -8.073 -5.848 1.00 94.00 72 TRP A CA 1
ATOM 547 C C . TRP A 1 72 ? -3.609 -8.901 -6.821 1.00 94.00 72 TRP A C 1
ATOM 549 O O . TRP A 1 72 ? -2.380 -8.807 -6.834 1.00 94.00 72 TRP A O 1
ATOM 559 N N . ALA A 1 73 ? -4.284 -9.666 -7.666 1.00 89.06 73 ALA A N 1
ATOM 560 C CA . ALA A 1 73 ? -3.675 -10.337 -8.800 1.00 89.06 73 ALA A CA 1
ATOM 561 C C . ALA A 1 73 ? -4.446 -9.972 -10.065 1.00 89.06 73 ALA A C 1
ATOM 563 O O . ALA A 1 73 ? -5.661 -9.755 -10.023 1.00 89.06 73 ALA A O 1
ATOM 564 N N . LYS A 1 74 ? -3.733 -9.912 -11.189 1.00 84.62 74 LYS A N 1
ATOM 565 C CA . LYS A 1 74 ? -4.349 -9.713 -12.495 1.00 84.62 74 LYS A CA 1
ATOM 566 C C . LYS A 1 74 ? -5.441 -10.767 -12.732 1.00 84.62 74 LYS A C 1
ATOM 568 O O . LYS A 1 74 ? -5.235 -11.944 -12.449 1.00 84.62 74 LYS A O 1
ATOM 573 N N . ASP A 1 75 ? -6.592 -10.315 -13.226 1.00 83.50 75 ASP A N 1
ATOM 574 C CA . ASP A 1 75 ? -7.772 -11.131 -13.552 1.00 83.50 75 ASP A CA 1
ATOM 575 C C . ASP A 1 75 ? -8.422 -11.866 -12.358 1.00 83.50 75 ASP A C 1
ATOM 577 O O . ASP A 1 75 ? -9.354 -12.651 -12.542 1.00 83.50 75 ASP A O 1
ATOM 581 N N . ALA A 1 76 ? -7.989 -11.592 -11.122 1.00 83.31 76 ALA A N 1
ATOM 582 C CA . ALA A 1 76 ? -8.664 -12.087 -9.928 1.00 83.31 76 ALA A CA 1
ATOM 583 C C . ALA A 1 76 ? -9.914 -11.240 -9.608 1.00 83.31 76 ALA A C 1
ATOM 585 O O . ALA A 1 76 ? -9.906 -10.024 -9.830 1.00 83.31 76 ALA A O 1
ATOM 586 N N . PRO A 1 77 ? -10.980 -11.845 -9.045 1.00 84.50 77 PRO A N 1
ATOM 587 C CA . PRO A 1 77 ? -12.128 -11.095 -8.545 1.00 84.50 77 PRO A CA 1
ATOM 588 C C . PRO A 1 77 ? -11.717 -10.042 -7.502 1.00 84.50 77 PRO A C 1
ATOM 590 O O . PRO A 1 77 ? -10.774 -10.280 -6.738 1.00 84.50 77 PRO A O 1
ATOM 593 N N . PRO A 1 78 ? -12.418 -8.896 -7.427 1.00 83.88 78 PRO A N 1
ATOM 594 C CA . PRO A 1 78 ? -12.146 -7.892 -6.407 1.00 83.88 78 PRO A CA 1
ATOM 595 C C . PRO A 1 78 ? -12.430 -8.448 -5.006 1.00 83.88 78 PRO A C 1
ATOM 597 O O . PRO A 1 78 ? -13.362 -9.229 -4.806 1.00 83.88 78 PRO A O 1
ATOM 600 N N . LEU A 1 79 ? -11.638 -8.021 -4.020 1.00 87.31 79 LEU A N 1
ATOM 601 C CA . LEU A 1 79 ? -11.947 -8.292 -2.619 1.00 87.31 79 LEU A CA 1
ATOM 602 C C . LEU A 1 79 ? -13.067 -7.358 -2.164 1.00 87.31 79 LEU A C 1
ATOM 604 O O . LEU A 1 79 ? -12.873 -6.147 -2.073 1.00 87.31 79 LEU A O 1
ATOM 608 N N . GLU A 1 80 ? -14.197 -7.936 -1.783 1.00 89.75 80 GLU A N 1
ATOM 609 C CA . GLU A 1 80 ? -15.238 -7.222 -1.055 1.00 89.75 80 GLU A CA 1
ATOM 610 C C . GLU A 1 80 ? -15.135 -7.560 0.431 1.00 89.75 80 GLU A C 1
ATOM 612 O O . GLU A 1 80 ? -15.256 -8.719 0.837 1.00 89.75 80 GLU A O 1
ATOM 617 N N . LEU A 1 81 ? -14.888 -6.544 1.259 1.00 90.62 81 LEU A N 1
ATOM 618 C CA . LEU A 1 81 ? -14.944 -6.723 2.703 1.00 90.62 81 LEU A CA 1
ATOM 619 C C . LEU A 1 81 ? -16.408 -6.883 3.139 1.00 90.62 81 LEU A C 1
ATOM 621 O O . LEU A 1 81 ? -17.253 -6.087 2.722 1.00 90.62 81 LEU A O 1
ATOM 625 N N . PRO A 1 82 ? -16.730 -7.870 3.996 1.00 92.56 82 PRO A N 1
ATOM 626 C CA . PRO A 1 82 ? -18.072 -7.989 4.546 1.00 92.56 82 PRO A CA 1
ATOM 627 C C . PRO A 1 82 ? -18.488 -6.728 5.312 1.00 92.56 82 PRO A C 1
ATOM 629 O O . PRO A 1 82 ? -17.663 -6.041 5.917 1.00 92.56 82 PRO A O 1
ATOM 632 N N . ASN A 1 83 ? -19.793 -6.459 5.358 1.00 89.56 83 ASN A N 1
ATOM 633 C CA . ASN A 1 83 ? -20.336 -5.352 6.145 1.00 89.56 83 ASN A CA 1
ATOM 634 C C . ASN A 1 83 ? -19.872 -5.428 7.608 1.00 89.56 83 ASN A C 1
ATOM 636 O O . ASN A 1 83 ? -19.970 -6.477 8.245 1.00 89.56 83 ASN A O 1
ATOM 640 N N . GLY A 1 84 ? -19.403 -4.305 8.153 1.00 91.12 84 GLY A N 1
ATOM 641 C CA . GLY A 1 84 ? -18.876 -4.241 9.516 1.00 91.12 84 GLY A CA 1
ATOM 642 C C . GLY A 1 84 ? -17.403 -4.642 9.657 1.00 91.12 84 GLY A C 1
ATOM 643 O O . GLY A 1 84 ? -16.872 -4.538 10.761 1.00 91.12 84 GLY A O 1
ATOM 644 N N . VAL A 1 85 ? -16.730 -5.064 8.581 1.00 93.56 85 VAL A N 1
ATOM 645 C CA . VAL A 1 85 ? -15.315 -5.465 8.600 1.00 93.56 85 VAL A CA 1
ATOM 646 C C . VAL A 1 85 ? -14.428 -4.350 8.047 1.00 93.56 85 VAL A C 1
ATOM 648 O O . VAL A 1 85 ? -14.719 -3.754 7.015 1.00 93.56 85 VAL A O 1
ATOM 651 N N . GLY A 1 86 ? -13.313 -4.086 8.727 1.00 93.69 86 GLY A N 1
ATOM 652 C CA . GLY A 1 86 ? -12.279 -3.167 8.262 1.00 93.69 86 GLY A CA 1
ATOM 653 C C . GLY A 1 86 ? -10.968 -3.355 9.021 1.00 93.69 86 GLY A C 1
ATOM 654 O O . GLY A 1 86 ? -10.954 -3.853 10.147 1.00 93.69 86 GLY A O 1
ATOM 655 N N . PHE A 1 87 ? -9.855 -2.942 8.416 1.00 94.38 87 PHE A N 1
ATOM 656 C CA . PHE A 1 87 ? -8.531 -3.035 9.036 1.00 94.38 87 PHE A CA 1
ATOM 657 C C . PHE A 1 87 ? -8.224 -1.768 9.819 1.00 94.38 87 PHE A C 1
ATOM 659 O O . PHE A 1 87 ? -8.176 -0.678 9.251 1.00 94.38 87 PHE A O 1
ATOM 666 N N . ARG A 1 88 ? -7.991 -1.897 11.125 1.00 93.31 88 ARG A N 1
ATOM 667 C CA . ARG A 1 88 ? -7.632 -0.755 11.966 1.00 93.31 88 ARG A CA 1
ATOM 668 C C . ARG A 1 88 ? -6.169 -0.370 11.747 1.00 93.31 88 ARG A C 1
ATOM 670 O O . ARG A 1 88 ? -5.296 -1.212 11.907 1.00 93.31 88 ARG A O 1
ATOM 677 N N . VAL A 1 89 ? -5.904 0.899 11.450 1.00 94.94 89 VAL A N 1
ATOM 678 C CA . VAL A 1 89 ? -4.556 1.442 11.208 1.00 94.94 89 VAL A CA 1
ATOM 679 C C . VAL A 1 89 ? -4.293 2.707 12.026 1.00 94.94 89 VAL A C 1
ATOM 681 O O . VAL A 1 89 ? -5.228 3.390 12.453 1.00 94.94 89 VAL A O 1
ATOM 684 N N . GLY A 1 90 ? -3.016 3.025 12.246 1.00 91.56 90 GLY A N 1
ATOM 685 C CA . GLY A 1 90 ? -2.553 4.139 13.073 1.00 91.56 90 GLY A CA 1
ATOM 686 C C . GLY A 1 90 ? -2.726 3.911 14.580 1.00 91.56 90 GLY A C 1
ATOM 687 O O . GLY A 1 90 ? -3.343 2.936 15.023 1.00 91.56 90 GLY A O 1
ATOM 688 N N . ASN A 1 91 ? -2.194 4.837 15.380 1.00 87.81 91 ASN A N 1
ATOM 689 C CA . ASN A 1 91 ? -2.194 4.773 16.846 1.00 87.81 91 ASN A CA 1
ATOM 690 C C . ASN A 1 91 ? -1.674 3.409 17.368 1.00 87.81 91 ASN A C 1
ATOM 692 O O . ASN A 1 91 ? -0.694 2.879 16.858 1.00 87.81 91 ASN A O 1
ATOM 696 N N . SER A 1 92 ? -2.339 2.797 18.350 1.00 84.69 92 SER A N 1
ATOM 697 C CA . SER A 1 92 ? -1.957 1.508 18.939 1.00 84.69 92 SER A CA 1
ATOM 698 C C . SER A 1 92 ? -2.356 0.270 18.118 1.00 84.69 92 SER A C 1
ATOM 700 O O . SER A 1 92 ? -2.379 -0.831 18.658 1.00 84.69 92 SER A O 1
ATOM 702 N N . SER A 1 93 ? -2.689 0.413 16.828 1.00 89.19 93 SER A N 1
ATOM 703 C CA . SER A 1 93 ? -3.052 -0.733 15.968 1.00 89.19 93 SER A CA 1
ATOM 704 C C . SER A 1 93 ? -1.873 -1.644 15.609 1.00 89.19 93 SER A C 1
ATOM 706 O O . SER A 1 93 ? -2.088 -2.756 15.136 1.00 89.19 93 SER A O 1
ATOM 708 N N . GLY A 1 94 ? -0.634 -1.173 15.785 1.00 90.50 94 GLY A N 1
ATOM 709 C CA . GLY A 1 94 ? 0.563 -1.868 15.303 1.00 90.50 94 GLY A CA 1
ATOM 710 C C . GLY A 1 94 ? 0.782 -1.756 13.788 1.00 90.50 94 GLY A C 1
ATOM 711 O O . GLY A 1 94 ? 1.699 -2.382 13.266 1.00 90.50 94 GLY A O 1
ATOM 712 N N . ILE A 1 95 ? -0.036 -0.963 13.081 1.00 95.12 95 ILE A N 1
ATOM 713 C CA . ILE A 1 95 ? 0.119 -0.647 11.657 1.00 95.12 95 ILE A CA 1
ATOM 714 C C . ILE A 1 95 ? 0.282 0.870 11.524 1.00 95.12 95 ILE A C 1
ATOM 716 O O . ILE A 1 95 ? -0.695 1.616 11.445 1.00 95.12 95 ILE A O 1
ATOM 720 N N . ASN A 1 96 ? 1.532 1.325 11.508 1.00 92.56 96 ASN A N 1
ATOM 721 C CA . ASN A 1 96 ? 1.918 2.737 11.428 1.00 92.56 96 ASN A CA 1
ATOM 722 C C . ASN A 1 96 ? 2.317 3.170 10.011 1.00 92.56 96 ASN A C 1
ATOM 724 O O . ASN A 1 96 ? 2.297 4.362 9.700 1.00 92.56 96 ASN A O 1
ATOM 728 N N . TYR A 1 97 ? 2.612 2.207 9.136 1.00 93.75 97 TYR A N 1
ATOM 729 C CA . TYR A 1 97 ? 2.941 2.408 7.728 1.00 93.75 97 TYR A CA 1
ATOM 730 C C . TYR A 1 97 ? 2.213 1.385 6.861 1.00 93.75 97 TYR A C 1
ATOM 732 O O . TYR A 1 97 ? 2.003 0.246 7.274 1.00 93.75 97 TYR A O 1
ATOM 740 N N . LEU A 1 98 ? 1.824 1.813 5.660 1.00 95.50 98 LEU A N 1
ATOM 741 C CA . LEU A 1 98 ? 1.397 0.914 4.595 1.00 95.50 98 LEU A CA 1
ATOM 742 C C . LEU A 1 98 ? 2.500 0.880 3.550 1.00 95.50 98 LEU A C 1
ATOM 744 O O . LEU A 1 98 ? 2.991 1.934 3.145 1.00 95.50 98 LEU A O 1
ATOM 748 N N . ILE A 1 99 ? 2.861 -0.318 3.117 1.00 96.19 99 ILE A N 1
ATOM 749 C CA . ILE A 1 99 ? 3.867 -0.548 2.089 1.00 96.19 99 ILE A CA 1
ATOM 750 C C . ILE A 1 99 ? 3.198 -1.253 0.925 1.00 96.19 99 ILE A C 1
ATOM 752 O O . ILE A 1 99 ? 2.686 -2.360 1.079 1.00 96.19 99 ILE A O 1
ATOM 756 N N . LEU A 1 100 ? 3.202 -0.592 -0.229 1.00 96.44 100 LEU A N 1
ATOM 757 C CA . LEU A 1 100 ? 2.771 -1.173 -1.490 1.00 96.44 100 LEU A CA 1
ATOM 758 C C . LEU A 1 100 ? 3.959 -1.897 -2.124 1.00 96.44 100 LEU A C 1
ATOM 760 O O . LEU A 1 100 ? 4.991 -1.287 -2.396 1.00 96.44 100 LEU A O 1
ATOM 764 N N . GLN A 1 101 ? 3.788 -3.182 -2.399 1.00 95.69 101 GLN A N 1
ATOM 765 C CA . GLN A 1 101 ? 4.671 -3.949 -3.264 1.00 95.69 101 GLN A CA 1
ATOM 766 C C . GLN A 1 101 ? 3.980 -4.166 -4.606 1.00 95.69 101 GLN A C 1
ATOM 768 O O . GLN A 1 101 ? 2.833 -4.609 -4.646 1.00 95.69 101 GLN A O 1
ATOM 773 N N . VAL A 1 102 ? 4.695 -3.893 -5.696 1.00 94.44 102 VAL A N 1
ATOM 774 C CA . VAL A 1 102 ? 4.244 -4.169 -7.062 1.00 94.44 102 VAL A CA 1
ATOM 775 C C . VAL A 1 102 ? 5.225 -5.136 -7.702 1.00 94.44 102 VAL A C 1
ATOM 777 O O . VAL A 1 102 ? 6.423 -4.863 -7.764 1.00 94.44 102 VAL A O 1
ATOM 780 N N . HIS A 1 103 ? 4.719 -6.269 -8.176 1.00 92.50 103 HIS A N 1
ATOM 781 C CA . HIS A 1 103 ? 5.497 -7.206 -8.970 1.00 92.50 103 HIS A CA 1
ATOM 782 C C . HIS A 1 103 ? 5.164 -7.017 -10.450 1.00 92.50 103 HIS A C 1
ATOM 784 O O . HIS A 1 103 ? 4.042 -7.287 -10.888 1.00 92.50 103 HIS A O 1
ATOM 790 N N . TYR A 1 104 ? 6.152 -6.557 -11.214 1.00 90.94 104 TYR A N 1
ATOM 791 C CA . TYR A 1 104 ? 6.083 -6.434 -12.667 1.00 90.94 104 TYR A CA 1
ATOM 792 C C . TYR A 1 104 ? 6.634 -7.709 -13.313 1.00 90.94 104 TYR A C 1
ATOM 794 O O . TYR A 1 104 ? 7.789 -8.056 -13.077 1.00 90.94 104 TYR A O 1
ATOM 802 N N . ALA A 1 105 ? 5.810 -8.408 -14.099 1.00 86.38 105 ALA A N 1
ATOM 803 C CA . ALA A 1 105 ? 6.242 -9.609 -14.828 1.00 86.38 105 ALA A CA 1
ATOM 804 C C . ALA A 1 105 ? 6.670 -9.294 -16.269 1.00 86.38 105 ALA A C 1
ATOM 806 O O . ALA A 1 105 ? 7.590 -9.922 -16.782 1.00 86.38 105 ALA A O 1
ATOM 807 N N . ASP A 1 106 ? 6.019 -8.311 -16.893 1.00 86.12 106 ASP A N 1
ATOM 808 C CA . ASP A 1 106 ? 6.386 -7.761 -18.196 1.00 86.12 106 ASP A CA 1
ATOM 809 C C . ASP A 1 106 ? 6.973 -6.363 -17.978 1.00 86.12 106 ASP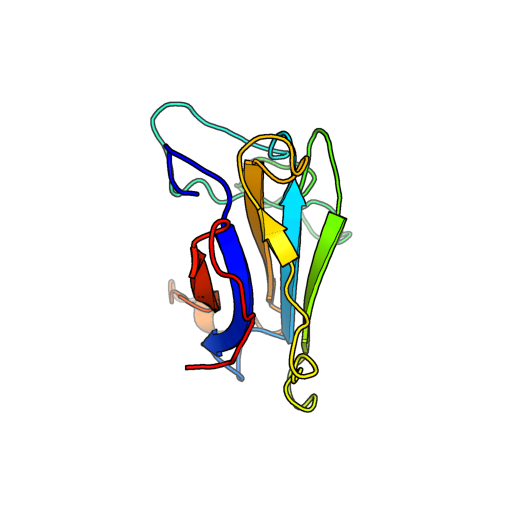 A C 1
ATOM 811 O O . ASP A 1 106 ? 6.368 -5.521 -17.308 1.00 86.12 106 ASP A O 1
ATOM 815 N N . VAL A 1 107 ? 8.179 -6.142 -18.499 1.00 86.12 107 VAL A N 1
ATOM 816 C CA . VAL A 1 107 ? 8.952 -4.908 -18.320 1.00 86.12 107 VAL A CA 1
ATOM 817 C C . VAL A 1 107 ? 9.253 -4.198 -19.639 1.00 86.12 107 VAL A C 1
ATOM 819 O O . VAL A 1 107 ? 9.976 -3.202 -19.626 1.00 86.12 107 VAL A O 1
ATOM 822 N N . ASP A 1 108 ? 8.676 -4.638 -20.761 1.00 89.31 108 ASP A N 1
ATOM 823 C CA . ASP A 1 108 ? 8.951 -4.073 -22.091 1.00 89.31 108 ASP A CA 1
ATOM 824 C C . ASP A 1 108 ? 8.651 -2.569 -22.141 1.00 89.31 108 ASP A C 1
ATOM 826 O O . ASP A 1 108 ? 9.411 -1.775 -22.703 1.00 89.31 108 ASP A O 1
ATOM 830 N N . LYS A 1 109 ? 7.588 -2.151 -21.441 1.00 86.94 109 LYS A N 1
ATOM 831 C CA . LYS A 1 109 ? 7.203 -0.743 -21.255 1.00 86.94 109 LYS A CA 1
ATOM 832 C C . LYS A 1 109 ? 8.331 0.115 -20.658 1.00 86.94 109 LYS A C 1
ATOM 834 O O . LYS A 1 109 ? 8.400 1.311 -20.940 1.00 86.94 109 LYS A O 1
ATOM 839 N N . PHE A 1 110 ? 9.209 -0.467 -19.842 1.00 88.94 110 PHE A N 1
ATOM 840 C CA . PHE A 1 110 ? 10.277 0.246 -19.137 1.00 88.94 110 PHE A CA 1
ATOM 841 C C . PHE A 1 110 ? 11.587 0.327 -19.929 1.00 88.94 110 PHE A C 1
ATOM 843 O O . PHE A 1 110 ? 12.396 1.213 -19.653 1.00 88.94 110 PHE A O 1
ATOM 850 N N . LEU A 1 111 ? 11.795 -0.532 -20.936 1.00 87.88 111 LEU A N 1
ATOM 851 C CA . LEU A 1 111 ? 13.055 -0.603 -21.695 1.00 87.88 111 LEU A CA 1
ATOM 852 C C . LEU A 1 111 ? 13.411 0.711 -22.407 1.00 87.88 111 LEU A C 1
ATOM 854 O O . LEU A 1 111 ? 14.586 1.022 -22.576 1.00 87.88 111 LEU A O 1
ATOM 858 N N . ASN A 1 112 ? 12.402 1.511 -22.762 1.00 89.12 112 ASN A N 1
ATOM 859 C CA . ASN A 1 112 ? 12.566 2.808 -23.425 1.00 89.12 112 ASN A CA 1
ATOM 860 C C . ASN A 1 112 ? 12.294 4.001 -22.489 1.00 89.12 112 ASN A C 1
ATOM 862 O O . ASN A 1 112 ? 11.902 5.073 -22.945 1.00 89.12 112 ASN A O 1
ATOM 866 N N . GLY A 1 113 ? 12.459 3.816 -21.175 1.00 88.19 113 GLY A N 1
ATOM 867 C CA . GLY A 1 113 ? 12.273 4.878 -20.180 1.00 88.19 113 GLY A CA 1
ATOM 868 C C . GLY A 1 113 ? 10.813 5.190 -19.839 1.00 88.19 113 GLY A C 1
ATOM 869 O O . GLY A 1 113 ? 10.532 6.238 -19.257 1.00 88.19 113 GLY A O 1
ATOM 870 N N . GLY A 1 114 ? 9.874 4.304 -20.189 1.00 90.50 114 GLY A N 1
ATOM 871 C CA . GLY A 1 114 ? 8.487 4.420 -19.747 1.00 90.50 114 GLY A CA 1
ATOM 872 C C . GLY A 1 114 ? 8.369 4.355 -18.223 1.00 90.50 114 GLY A C 1
ATOM 873 O O . GLY A 1 114 ? 9.243 3.838 -17.531 1.00 90.50 114 GLY A O 1
ATOM 874 N N . THR A 1 115 ? 7.271 4.882 -17.689 1.00 91.06 115 THR A N 1
ATOM 875 C CA . THR A 1 115 ? 6.986 4.895 -16.249 1.00 91.06 115 THR A CA 1
ATOM 876 C C . THR A 1 115 ? 5.652 4.226 -15.952 1.00 91.06 115 THR A C 1
ATOM 878 O O . THR A 1 115 ? 4.825 3.997 -16.842 1.00 91.06 115 THR A O 1
ATOM 881 N N . ASP A 1 116 ? 5.436 3.888 -14.685 1.00 91.75 116 ASP A N 1
ATOM 882 C CA . ASP A 1 116 ? 4.191 3.298 -14.222 1.00 91.75 116 ASP A CA 1
ATOM 883 C C . ASP A 1 116 ? 3.763 3.891 -12.879 1.00 91.75 116 ASP A C 1
ATOM 885 O O . ASP A 1 116 ? 4.604 4.250 -12.058 1.00 91.75 116 ASP A O 1
ATOM 889 N N . ASN A 1 117 ? 2.449 4.014 -12.689 1.00 91.75 117 ASN A N 1
ATOM 890 C CA . ASN A 1 117 ? 1.831 4.559 -11.480 1.00 91.75 117 ASN A CA 1
ATOM 891 C C . ASN A 1 117 ? 0.805 3.574 -10.891 1.00 91.75 117 ASN A C 1
ATOM 893 O O . ASN A 1 117 ? -0.161 4.011 -10.265 1.00 91.75 117 ASN A O 1
ATOM 897 N N . SER A 1 118 ? 0.974 2.265 -11.130 1.00 93.19 118 SER A N 1
ATOM 898 C CA . SER A 1 118 ? 0.079 1.254 -10.566 1.00 93.19 118 SER A CA 1
ATOM 899 C C . SER A 1 118 ? 0.079 1.322 -9.041 1.00 93.19 118 SER A C 1
ATOM 901 O O . SER A 1 118 ? 1.120 1.491 -8.404 1.00 93.19 118 SER A O 1
ATOM 903 N N . GLY A 1 119 ? -1.095 1.152 -8.449 1.00 94.19 119 GLY A N 1
ATOM 904 C CA . GLY A 1 119 ? -1.263 1.120 -7.007 1.00 94.19 119 GLY A CA 1
ATOM 905 C C . GLY A 1 119 ? -2.678 0.754 -6.599 1.00 94.19 119 GLY A C 1
ATOM 906 O O . GLY A 1 119 ? -3.470 0.274 -7.406 1.00 94.19 119 GLY A O 1
ATOM 907 N N . ILE A 1 120 ? -2.990 0.975 -5.325 1.00 93.94 120 ILE A N 1
ATOM 908 C CA . ILE A 1 120 ? -4.299 0.682 -4.742 1.00 93.94 120 ILE A CA 1
ATOM 909 C C . ILE A 1 120 ? -4.852 1.960 -4.117 1.00 93.94 120 ILE A C 1
ATOM 911 O O . ILE A 1 120 ? -4.183 2.599 -3.302 1.00 93.94 120 ILE A O 1
ATOM 915 N N . ILE A 1 121 ? -6.071 2.322 -4.496 1.00 93.75 121 ILE A N 1
ATOM 916 C CA . ILE A 1 121 ? -6.857 3.364 -3.845 1.00 93.75 121 ILE A CA 1
ATOM 917 C C . ILE A 1 121 ? -7.512 2.734 -2.611 1.00 93.75 121 ILE A C 1
ATOM 919 O O . ILE A 1 121 ? -8.033 1.621 -2.669 1.00 93.75 121 ILE A O 1
ATOM 923 N N . ILE A 1 122 ? -7.437 3.424 -1.474 1.00 93.88 122 ILE A N 1
ATOM 924 C CA . ILE A 1 122 ? -7.921 2.924 -0.186 1.00 93.88 122 ILE A CA 1
ATOM 925 C C . ILE A 1 122 ? -8.980 3.876 0.362 1.00 93.88 122 ILE A C 1
ATOM 927 O O . ILE A 1 122 ? -8.694 5.059 0.565 1.00 93.88 122 ILE A O 1
ATOM 931 N N . SER A 1 123 ? -10.159 3.344 0.687 1.00 93.81 123 SER A N 1
ATOM 932 C CA . SER A 1 123 ? -11.203 4.091 1.398 1.00 93.81 123 SER A CA 1
ATOM 933 C C . SER A 1 123 ? -11.018 3.950 2.910 1.00 93.81 123 SER A C 1
ATOM 935 O O . SER A 1 123 ? -10.806 2.851 3.434 1.00 93.81 123 SER A O 1
ATOM 937 N N . LEU A 1 124 ? -11.103 5.075 3.624 1.00 93.06 124 LEU A N 1
ATOM 938 C CA . LEU A 1 124 ? -10.838 5.166 5.060 1.00 93.06 124 LEU A CA 1
ATOM 939 C C . LEU A 1 124 ? -12.048 5.722 5.807 1.00 93.06 124 LEU A C 1
ATOM 941 O O . LEU A 1 124 ? -12.626 6.728 5.400 1.00 93.06 124 LEU A O 1
ATOM 945 N N . LEU A 1 125 ? -12.356 5.134 6.961 1.00 93.19 125 LEU A N 1
ATOM 946 C CA . LEU A 1 125 ? -13.280 5.698 7.944 1.00 93.19 125 LEU A CA 1
ATOM 947 C C . LEU A 1 125 ? -12.531 6.137 9.212 1.00 93.19 125 LEU A C 1
ATOM 949 O O . LEU A 1 125 ? -11.517 5.527 9.573 1.00 93.19 125 LEU A O 1
ATOM 953 N N . PRO A 1 126 ? -13.023 7.156 9.942 1.00 92.19 126 PRO A N 1
ATOM 954 C CA . PRO A 1 126 ? -12.501 7.492 11.262 1.00 92.19 126 PRO A CA 1
ATOM 955 C C . PRO A 1 126 ? -12.583 6.299 12.220 1.00 92.19 126 PRO A C 1
ATOM 957 O O . PRO A 1 126 ? -13.593 5.601 12.272 1.00 92.19 126 PRO A O 1
ATOM 960 N N . GLY A 1 127 ? -11.558 6.099 13.049 1.00 88.94 127 GLY A N 1
ATOM 961 C CA . GLY A 1 127 ? -11.530 5.013 14.035 1.00 88.94 127 GLY A CA 1
ATOM 962 C C . GLY A 1 127 ? -12.562 5.146 15.159 1.00 88.94 127 GLY A C 1
ATOM 963 O O . GLY A 1 127 ? -12.762 4.201 15.914 1.00 88.94 127 GLY A O 1
ATOM 964 N N . THR A 1 128 ? -13.201 6.309 15.273 1.00 89.69 128 THR A N 1
ATOM 965 C CA . THR A 1 128 ? -14.307 6.601 16.194 1.00 89.69 128 THR A CA 1
ATOM 966 C C . THR A 1 128 ? -15.678 6.245 15.617 1.00 89.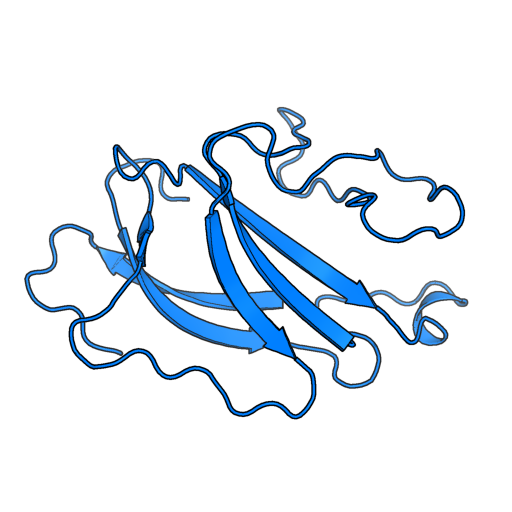69 128 THR A C 1
ATOM 968 O O . THR A 1 128 ? -16.687 6.474 16.280 1.00 89.69 128 THR A O 1
ATOM 971 N N . THR A 1 129 ? -15.748 5.727 14.385 1.00 88.50 129 THR A N 1
ATOM 972 C CA . THR A 1 129 ? -17.027 5.320 13.796 1.00 88.50 129 THR A CA 1
ATOM 973 C C . THR A 1 129 ? -17.638 4.140 14.554 1.00 88.50 129 THR A C 1
ATOM 975 O O . THR A 1 129 ? -16.947 3.189 14.912 1.00 88.50 129 THR A O 1
ATOM 978 N N . ASN A 1 130 ? -18.959 4.179 14.747 1.00 82.38 130 ASN A N 1
ATOM 979 C CA . ASN A 1 130 ? -19.732 3.086 15.350 1.00 82.38 130 ASN A CA 1
ATOM 980 C C . ASN A 1 130 ? -20.236 2.075 14.308 1.00 82.38 130 ASN A C 1
ATOM 982 O O . ASN A 1 130 ? -20.827 1.057 14.662 1.00 82.38 130 ASN A O 1
ATOM 986 N N . LYS A 1 131 ? -20.053 2.375 13.016 1.00 82.44 131 LYS A N 1
ATOM 987 C CA . LYS A 1 131 ? -20.419 1.504 11.900 1.00 82.44 131 LYS A CA 1
ATOM 988 C C . LYS A 1 131 ? -19.324 1.543 10.845 1.00 82.44 131 LYS A C 1
ATOM 990 O O . LYS A 1 131 ? -18.911 2.617 10.410 1.00 82.44 131 LYS A O 1
ATOM 995 N N . VAL A 1 132 ? -18.873 0.362 10.443 1.00 80.19 132 VAL A N 1
ATOM 996 C CA . VAL A 1 132 ? -17.924 0.181 9.346 1.00 80.19 132 VAL A CA 1
ATOM 997 C C . VAL A 1 132 ? -18.741 -0.200 8.116 1.00 80.19 132 VAL A C 1
ATOM 999 O O . VAL A 1 132 ? -19.113 -1.357 7.936 1.00 80.19 132 VAL A O 1
ATOM 1002 N N . THR A 1 133 ? -19.122 0.803 7.331 1.00 75.62 133 THR A N 1
ATOM 1003 C CA . THR A 1 133 ? -19.900 0.636 6.097 1.00 75.62 133 THR A CA 1
ATOM 1004 C C . THR A 1 133 ? -19.108 1.199 4.930 1.00 75.62 133 THR A C 1
ATOM 1006 O O . THR A 1 133 ? -18.492 2.257 5.065 1.00 75.62 133 THR A O 1
ATOM 1009 N N . LYS A 1 134 ? -19.136 0.501 3.793 1.00 65.81 134 LYS A N 1
ATOM 1010 C CA . LYS A 1 134 ? -18.617 1.030 2.532 1.00 65.81 134 LYS A CA 1
ATOM 1011 C C . LYS A 1 134 ? -19.381 2.328 2.181 1.00 65.81 134 LYS A C 1
ATOM 1013 O O . LYS A 1 134 ? -20.589 2.364 2.441 1.00 65.81 134 LYS A O 1
ATOM 1018 N N . PRO A 1 135 ? -18.694 3.397 1.738 1.00 59.41 135 PRO A N 1
ATOM 1019 C CA . PRO A 1 135 ? -19.349 4.621 1.279 1.00 59.41 135 PRO A CA 1
ATOM 1020 C C . PRO A 1 135 ? -20.265 4.390 0.071 1.00 59.41 135 PRO A C 1
ATOM 1022 O O . PRO A 1 135 ? -20.076 3.381 -0.647 1.00 59.41 135 PRO A O 1
#

Secondary structure (DSSP, 8-state):
--SSS-EEEEEEEEE--TTTEEEEEEEEESEESS--TT-TT---B---S--PPPSS-B--SEEE--EEEEEEETTPPPPPPPTT--EEESGGGS--EEEEEEEES--HHHHTT-----EEEEEEEETT-S-----

InterPro domains:
  IPR000323 Copper type II, ascorbate-dependent monooxygenase, N-terminal [PF01082] (4-109)
  IPR008977 PHM/PNGase F domain superfamily [SSF49742] (2-125)
  IPR020611 Copper type II, ascorbate-dependent monooxygenase, histidine-cluster-1 conserved site [PS00084] (22-29)
  IPR036939 Copper type II, ascorbate-dependent monooxygenase, N-terminal domain superfamily [G3DSA:2.60.120.310] (1-131)

Organism: Stegodyphus mimosarum (NCBI:txid407821)

Sequence (135 aa):
MPRNGSQYIVEFEPNASMHTAHHMMIFGCDLPGQMQADNPRLVWDCGQMGGQRSGYLRGSACSSGFQVIYAWAKDAPPLELPNGVGFRVGNSSGINYLILQVHYADVDKFLNGGTDNSGIIISLLPGTTNKVTKP